Protein AF-A0AAD6S354-F1 (afdb_monomer_lite)

Sequence (167 aa):
MSRLRFLRQRFERYSSLNSAIPQHDPSRLRLVVQETLACLKLNGTSIWSHAECVAAATCQGTRGVVINSQCNNHNVAHIASIPNLSGAVYATIVGSAAAAANAPITQQNYIDFVFGQMSAASVTQWPTADYVVSNWWTPITTWAATGNSVPYSNFNDWLHYSETDTK

Organism: NCBI:txid1745969

Radius of gyration: 15.92 Å; chains: 1; bounding box: 34×30×50 Å

Foldseek 3Di:
DPDVVVVVVVVVVVVVVVPPDPDDDPLLVLLLVLLLVVLLVDEAAASLQDLSLLLNCLSFNLQVSQVSNCVSYVRHDQLQPHDFRDLVSVCQQLNPVCSVVQHFGALVSQLNSNVVVCVVSVPPRHDDSVCCCPQRVVLLCVQLVPPRTGGSVSSRCRSRPVRDGRD

pLDDT: mean 80.77, std 18.9, range [34.66, 98.0]

Structure (mmCIF, N/CA/C/O backbone):
data_AF-A0AAD6S354-F1
#
_entry.id   AF-A0AAD6S354-F1
#
loop_
_atom_site.group_PDB
_atom_site.id
_atom_site.type_symbol
_atom_site.label_atom_id
_atom_site.label_alt_id
_atom_site.label_comp_id
_atom_site.label_asym_id
_atom_site.label_entity_id
_atom_site.label_seq_id
_atom_site.pdbx_PDB_ins_code
_atom_site.Cartn_x
_atom_site.Cartn_y
_atom_site.Cartn_z
_atom_site.occupancy
_atom_site.B_iso_or_equiv
_atom_site.auth_seq_id
_atom_site.auth_comp_id
_atom_site.auth_asym_id
_atom_site.auth_atom_id
_atom_site.pdbx_PDB_model_num
ATOM 1 N N . MET A 1 1 ? 19.273 7.790 -31.850 1.00 49.00 1 MET A N 1
ATOM 2 C CA . MET A 1 1 ? 17.899 8.350 -31.902 1.00 49.00 1 MET A CA 1
ATOM 3 C C . MET A 1 1 ? 16.841 7.315 -31.447 1.00 49.00 1 MET A C 1
ATOM 5 O O . MET A 1 1 ? 15.814 7.180 -32.100 1.00 49.00 1 MET A O 1
ATOM 9 N N . SER A 1 2 ? 17.047 6.565 -30.342 1.00 50.53 2 SER A N 1
ATOM 10 C CA . SER A 1 2 ? 16.400 5.228 -30.251 1.00 50.53 2 SER A CA 1
ATOM 11 C C . SER A 1 2 ? 15.874 4.734 -28.890 1.00 50.53 2 SER A C 1
ATOM 13 O O . SER A 1 2 ? 15.477 3.582 -28.811 1.00 50.53 2 SER A O 1
ATOM 15 N N . ARG A 1 3 ? 15.777 5.553 -27.831 1.00 37.69 3 ARG A N 1
ATOM 16 C CA . ARG A 1 3 ? 15.082 5.139 -26.580 1.00 37.69 3 ARG A CA 1
ATOM 17 C C . ARG A 1 3 ? 13.701 5.779 -26.403 1.00 37.69 3 ARG A C 1
ATOM 19 O O . ARG A 1 3 ? 12.741 5.086 -26.087 1.00 37.69 3 ARG A O 1
ATOM 26 N N . LEU A 1 4 ? 13.566 7.067 -26.727 1.00 34.66 4 LEU A N 1
ATOM 27 C CA . LEU A 1 4 ? 12.295 7.800 -26.626 1.00 34.66 4 LEU A CA 1
ATOM 28 C C . LEU A 1 4 ? 11.217 7.292 -27.600 1.00 34.66 4 LEU A C 1
ATOM 30 O O . LEU A 1 4 ? 10.050 7.225 -27.232 1.00 34.66 4 LEU A O 1
ATOM 34 N N . ARG A 1 5 ? 11.595 6.862 -28.814 1.00 45.00 5 ARG A N 1
ATOM 35 C CA . ARG A 1 5 ? 10.638 6.267 -29.770 1.00 45.00 5 ARG A CA 1
ATOM 36 C C . ARG A 1 5 ? 10.129 4.903 -29.311 1.00 45.00 5 ARG A C 1
ATOM 38 O O . ARG A 1 5 ? 8.972 4.588 -29.548 1.00 45.00 5 ARG A O 1
ATOM 45 N N . PHE A 1 6 ? 10.967 4.122 -28.629 1.00 41.94 6 PHE A N 1
ATOM 46 C CA . PHE A 1 6 ? 10.595 2.790 -28.152 1.00 41.94 6 PHE A CA 1
ATOM 47 C C . PHE A 1 6 ? 9.641 2.869 -26.953 1.00 41.94 6 PHE A C 1
ATOM 49 O O . PHE A 1 6 ? 8.643 2.155 -26.910 1.00 41.94 6 PHE A O 1
ATOM 56 N N . LEU A 1 7 ? 9.888 3.804 -26.027 1.00 40.56 7 LEU A N 1
ATOM 57 C CA . LEU A 1 7 ? 8.977 4.095 -24.914 1.00 40.56 7 LEU A CA 1
ATOM 58 C C . LEU A 1 7 ? 7.643 4.674 -25.408 1.00 40.56 7 LEU A C 1
ATOM 60 O O . LEU A 1 7 ? 6.588 4.245 -24.949 1.00 40.56 7 LEU A O 1
ATOM 64 N N . ARG A 1 8 ? 7.677 5.563 -26.411 1.00 44.41 8 ARG A N 1
ATOM 65 C CA . ARG A 1 8 ? 6.471 6.102 -27.055 1.00 44.41 8 ARG A CA 1
ATOM 66 C C . ARG A 1 8 ? 5.655 5.020 -27.771 1.00 44.41 8 ARG A C 1
ATOM 68 O O . ARG A 1 8 ? 4.451 4.959 -27.579 1.00 44.41 8 ARG A O 1
ATOM 75 N N . GLN A 1 9 ? 6.297 4.109 -28.504 1.00 41.03 9 GLN A N 1
ATOM 76 C CA . GLN A 1 9 ? 5.604 2.993 -29.162 1.00 41.03 9 GLN A CA 1
ATOM 77 C C . GLN A 1 9 ? 5.042 1.951 -28.184 1.00 41.03 9 GLN A C 1
ATOM 79 O O . GLN A 1 9 ? 4.069 1.275 -28.515 1.00 41.03 9 GLN A O 1
ATOM 84 N N . ARG A 1 10 ? 5.640 1.789 -26.994 1.00 51.94 10 ARG A N 1
ATOM 85 C CA . ARG A 1 10 ? 5.069 0.957 -25.920 1.00 51.94 10 ARG A CA 1
ATOM 86 C C . ARG A 1 10 ? 3.846 1.626 -25.290 1.00 51.94 10 ARG A C 1
ATOM 88 O O . ARG A 1 10 ? 2.851 0.947 -25.073 1.00 51.94 10 ARG A O 1
ATOM 95 N N . PHE A 1 11 ? 3.895 2.942 -25.081 1.00 45.88 11 PHE A N 1
ATOM 96 C CA . PHE A 1 11 ? 2.761 3.727 -24.584 1.00 45.88 11 PHE A CA 1
ATOM 97 C C . PHE A 1 11 ? 1.592 3.756 -25.589 1.00 45.88 11 PHE A C 1
ATOM 99 O O . PHE A 1 11 ? 0.441 3.573 -25.207 1.00 45.88 11 PHE A O 1
ATOM 106 N N . GLU A 1 12 ? 1.881 3.893 -26.887 1.00 40.62 12 GLU A N 1
ATOM 107 C CA . GLU A 1 12 ? 0.868 3.878 -27.955 1.00 40.62 12 GLU A CA 1
ATOM 108 C C . GLU A 1 12 ? 0.233 2.486 -28.141 1.00 40.62 12 GLU A C 1
ATOM 110 O O . GLU A 1 12 ? -0.981 2.395 -28.308 1.00 40.62 12 GLU A O 1
ATOM 115 N N . ARG A 1 13 ? 1.005 1.393 -28.013 1.00 43.44 13 ARG A N 1
ATOM 116 C CA . ARG A 1 13 ? 0.450 0.022 -28.008 1.00 43.44 13 ARG A CA 1
ATOM 117 C C . ARG A 1 13 ? -0.388 -0.292 -26.768 1.00 43.44 13 ARG A C 1
ATOM 119 O O . ARG A 1 13 ? -1.360 -1.035 -26.866 1.00 43.44 13 ARG A O 1
ATOM 126 N N . TYR A 1 14 ? -0.042 0.285 -25.620 1.00 40.31 14 TYR A N 1
ATOM 127 C CA . TYR A 1 14 ? -0.853 0.187 -24.406 1.00 40.31 14 TYR A CA 1
ATOM 128 C C . TYR A 1 14 ? -2.179 0.956 -24.562 1.00 40.31 14 TYR A C 1
ATOM 130 O O . TYR A 1 14 ? -3.239 0.445 -24.219 1.00 40.31 14 TYR A O 1
ATOM 138 N N . SER A 1 15 ? -2.139 2.134 -25.197 1.00 44.03 15 SER A N 1
ATOM 139 C CA . SER A 1 15 ? -3.328 2.928 -25.539 1.00 44.03 15 SER A CA 1
ATOM 140 C C . SER A 1 15 ? -4.279 2.201 -26.504 1.00 44.03 15 SER A C 1
ATOM 142 O O . SER A 1 15 ? -5.494 2.248 -26.323 1.00 44.03 15 SER A O 1
ATOM 144 N N . SER A 1 16 ? -3.758 1.473 -27.501 1.00 40.19 16 SER A N 1
ATOM 145 C CA . SER A 1 16 ? -4.607 0.751 -28.463 1.00 40.19 16 SER A CA 1
ATOM 146 C C . SER A 1 16 ? -5.310 -0.473 -27.867 1.00 40.19 16 SER A C 1
ATOM 148 O O . SER A 1 16 ? -6.435 -0.772 -28.259 1.00 40.19 16 SER A O 1
ATOM 150 N N . LEU A 1 17 ? -4.689 -1.160 -26.901 1.00 41.84 17 LEU A N 1
ATOM 151 C CA . LEU A 1 17 ? -5.292 -2.314 -26.213 1.00 41.84 17 LEU A CA 1
ATOM 152 C C . LEU A 1 17 ? -6.451 -1.915 -25.278 1.00 41.84 17 LEU A C 1
ATOM 154 O O . LEU A 1 17 ? -7.316 -2.733 -24.984 1.00 41.84 17 LEU A O 1
ATOM 158 N N . ASN A 1 18 ? -6.518 -0.644 -24.880 1.00 44.50 18 ASN A N 1
ATOM 159 C CA . ASN A 1 18 ? -7.553 -0.091 -24.005 1.00 44.50 18 ASN A CA 1
ATOM 160 C C . ASN A 1 18 ? -8.918 0.140 -24.674 1.00 44.50 18 ASN A C 1
ATOM 162 O O . ASN A 1 18 ? -9.886 0.471 -23.998 1.00 44.50 18 ASN A O 1
ATOM 166 N N . SER A 1 19 ? -9.010 -0.004 -25.997 1.00 39.59 19 SER A N 1
ATOM 167 C CA . SER A 1 19 ? -10.243 0.263 -26.750 1.00 39.59 19 SER A CA 1
ATOM 168 C C . SER A 1 19 ? -11.271 -0.882 -26.707 1.00 39.59 19 SER A C 1
ATOM 170 O O . SER A 1 19 ? -12.365 -0.729 -27.244 1.00 39.59 19 SER A O 1
ATOM 172 N N . ALA A 1 20 ? -10.955 -2.003 -26.043 1.00 36.91 20 ALA A N 1
ATOM 173 C CA . ALA A 1 20 ? -11.795 -3.205 -26.005 1.00 36.91 20 ALA A CA 1
ATOM 174 C C . ALA A 1 20 ? -12.265 -3.635 -24.597 1.00 36.91 20 ALA A C 1
ATOM 176 O O . ALA A 1 20 ? -12.872 -4.697 -24.473 1.00 36.91 20 ALA A O 1
ATOM 177 N N . ILE A 1 21 ? -12.013 -2.848 -23.539 1.00 40.47 21 ILE A N 1
ATOM 178 C CA . ILE A 1 21 ? -12.397 -3.211 -22.160 1.00 40.47 21 ILE A CA 1
ATOM 179 C C . ILE A 1 21 ? -13.532 -2.293 -21.664 1.00 40.47 21 ILE A C 1
ATOM 181 O O . ILE A 1 21 ? -13.405 -1.070 -21.777 1.00 40.47 21 ILE A O 1
ATOM 185 N N . PRO A 1 22 ? -14.654 -2.828 -21.133 1.00 37.88 22 PRO A N 1
ATOM 186 C CA . PRO A 1 22 ? -15.801 -2.018 -20.730 1.00 37.88 22 PRO A CA 1
ATOM 187 C C . PRO A 1 22 ? -15.435 -1.076 -19.572 1.00 37.88 22 PRO A C 1
ATOM 189 O O . PRO A 1 22 ? -15.000 -1.534 -18.524 1.00 37.88 22 PRO A O 1
ATOM 192 N N . GLN A 1 23 ? -15.642 0.231 -19.772 1.00 39.44 23 GLN A N 1
ATOM 193 C CA . GLN A 1 23 ? -15.669 1.287 -18.742 1.00 39.44 23 GLN A CA 1
ATOM 194 C C . GLN A 1 23 ? -14.491 1.262 -17.737 1.00 39.44 23 GLN A C 1
ATOM 196 O O . GLN A 1 23 ? -14.692 1.182 -16.528 1.00 39.44 23 GLN A O 1
ATOM 201 N N . HIS A 1 24 ? -13.247 1.373 -18.215 1.00 46.09 24 HIS A N 1
ATOM 202 C CA . HIS A 1 24 ? -12.126 1.734 -17.338 1.00 46.09 24 HIS A CA 1
ATOM 203 C C . HIS A 1 24 ? -12.177 3.230 -17.008 1.00 46.09 24 HIS A C 1
ATOM 205 O O . HIS A 1 24 ? -12.063 4.064 -17.906 1.00 46.09 24 HIS A O 1
ATOM 211 N N . ASP A 1 25 ? -12.296 3.572 -15.725 1.00 50.97 25 ASP A N 1
ATOM 212 C CA . ASP A 1 25 ? -12.075 4.935 -15.239 1.00 50.97 25 ASP A CA 1
ATOM 213 C C . ASP A 1 25 ? -10.664 5.408 -15.673 1.00 50.97 25 ASP A C 1
ATOM 215 O O . ASP A 1 25 ? -9.671 4.756 -15.336 1.00 50.97 25 ASP A O 1
ATOM 219 N N . PRO A 1 26 ? -10.522 6.505 -16.441 1.00 51.69 26 PRO A N 1
ATOM 220 C CA . PRO A 1 26 ? -9.222 7.001 -16.897 1.00 51.69 26 PRO A CA 1
ATOM 221 C C . PRO A 1 26 ? -8.263 7.369 -15.749 1.00 51.69 26 PRO A C 1
ATOM 223 O O . PRO A 1 26 ? -7.044 7.353 -15.960 1.00 51.69 26 PRO A O 1
ATOM 226 N N . SER A 1 27 ? -8.775 7.620 -14.535 1.00 52.91 27 SER A N 1
ATOM 227 C CA . SER A 1 27 ? -7.960 7.813 -13.326 1.00 52.91 27 SER A CA 1
ATOM 228 C C . SER A 1 27 ? -7.180 6.543 -12.945 1.00 52.91 27 SER A C 1
ATOM 230 O O . SER A 1 27 ? -6.003 6.623 -12.574 1.00 52.91 27 SER A O 1
ATOM 232 N N . ARG A 1 28 ? -7.773 5.356 -13.166 1.00 56.91 28 ARG A N 1
ATOM 233 C CA . ARG A 1 28 ? -7.155 4.039 -12.935 1.00 56.91 28 ARG A CA 1
ATOM 234 C C . ARG A 1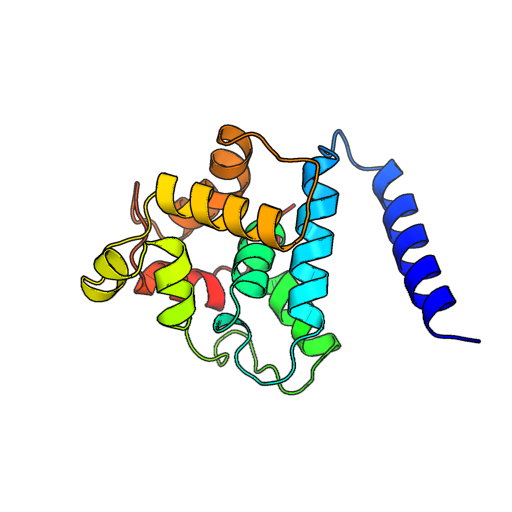 28 ? -5.878 3.889 -13.749 1.00 56.91 28 ARG A C 1
ATOM 236 O O . ARG A 1 28 ? -4.855 3.469 -13.219 1.00 56.91 28 ARG A O 1
ATOM 243 N N . LEU A 1 29 ? -5.925 4.234 -15.036 1.00 56.94 29 LEU A N 1
ATOM 244 C CA . LEU A 1 29 ? -4.824 3.954 -15.955 1.00 56.94 29 LEU A CA 1
ATOM 245 C C . LEU A 1 29 ? -3.575 4.787 -15.650 1.00 56.94 29 LEU A C 1
ATOM 247 O O . LEU A 1 29 ? -2.458 4.321 -15.853 1.00 56.94 29 LEU A O 1
ATOM 251 N N . ARG A 1 30 ? -3.747 6.022 -15.169 1.00 62.19 30 ARG A N 1
ATOM 252 C CA . ARG A 1 30 ? -2.620 6.930 -14.917 1.00 62.19 30 ARG A CA 1
ATOM 253 C C . ARG A 1 30 ? -1.888 6.603 -13.625 1.00 62.19 30 ARG A C 1
ATOM 255 O O . ARG A 1 30 ? -0.662 6.553 -13.664 1.00 62.19 30 ARG A O 1
ATOM 262 N N . LEU A 1 31 ? -2.605 6.297 -12.541 1.00 60.91 31 LEU A N 1
ATOM 263 C CA . LEU A 1 31 ? -1.973 5.874 -11.289 1.00 60.91 31 LEU A CA 1
ATOM 264 C C . LEU A 1 31 ? -1.203 4.564 -11.473 1.00 60.91 31 LEU A C 1
ATOM 266 O O . LEU A 1 31 ? -0.005 4.489 -11.204 1.00 60.91 31 LEU A O 1
ATOM 270 N N . VAL A 1 32 ? -1.893 3.564 -12.030 1.00 66.75 32 VAL A N 1
ATOM 271 C CA . VAL A 1 32 ? -1.347 2.242 -12.348 1.00 66.75 32 VAL A CA 1
ATOM 272 C C . VAL A 1 32 ? -0.069 2.357 -13.174 1.00 66.75 32 VAL A C 1
ATOM 274 O O . VAL A 1 32 ? 0.888 1.630 -12.924 1.00 66.75 32 VAL A O 1
ATOM 277 N N . VAL A 1 33 ? -0.026 3.260 -14.155 1.00 69.56 33 VAL A N 1
ATOM 278 C CA . VAL A 1 33 ? 1.146 3.430 -15.018 1.00 69.56 33 VAL A CA 1
ATOM 279 C C . VAL A 1 33 ? 2.252 4.237 -14.333 1.00 69.56 33 VAL A C 1
ATOM 281 O O . VAL A 1 33 ? 3.413 3.860 -14.464 1.00 69.56 33 VAL A O 1
ATOM 284 N N . GLN A 1 34 ? 1.949 5.319 -13.610 1.00 75.00 34 GLN A N 1
ATOM 285 C CA . GLN A 1 34 ? 2.985 6.184 -13.031 1.00 75.00 34 GLN A CA 1
ATOM 286 C C . GLN A 1 34 ? 3.717 5.533 -11.854 1.00 75.00 34 GLN A C 1
ATOM 288 O O . GLN A 1 34 ? 4.948 5.514 -11.880 1.00 75.00 34 GLN A O 1
ATOM 293 N N . GLU A 1 35 ? 2.997 4.945 -10.894 1.00 73.31 35 GLU A N 1
ATOM 294 C CA . GLU A 1 35 ? 3.616 4.277 -9.734 1.00 73.31 35 GLU A CA 1
ATOM 295 C C . GLU A 1 35 ? 4.435 3.069 -10.167 1.00 73.31 35 GLU A C 1
ATOM 297 O O . GLU A 1 35 ? 5.579 2.882 -9.760 1.00 73.31 35 GLU A O 1
ATOM 302 N N . THR A 1 36 ? 3.900 2.292 -11.106 1.00 75.50 36 THR A N 1
ATOM 303 C CA . THR A 1 36 ? 4.628 1.148 -11.651 1.00 75.50 36 THR A CA 1
ATOM 304 C C . THR A 1 36 ? 5.870 1.611 -12.388 1.00 75.50 36 THR A C 1
ATOM 306 O O . THR A 1 36 ? 6.950 1.099 -12.137 1.00 75.50 36 THR A O 1
ATOM 309 N N . LEU A 1 37 ? 5.786 2.628 -13.249 1.00 80.19 37 LEU A N 1
ATOM 310 C CA . LEU A 1 37 ? 6.979 3.161 -13.909 1.00 80.19 37 LEU A CA 1
ATOM 311 C C . LEU A 1 37 ? 8.002 3.738 -12.923 1.00 80.19 37 LEU A C 1
ATOM 313 O O . LEU A 1 37 ? 9.192 3.710 -13.239 1.00 80.19 37 LEU A O 1
ATOM 317 N N . ALA A 1 38 ? 7.575 4.284 -11.783 1.00 83.62 38 ALA A N 1
ATOM 318 C CA . ALA A 1 38 ? 8.477 4.722 -10.722 1.00 83.62 38 ALA A CA 1
ATOM 319 C C . ALA A 1 38 ? 9.163 3.515 -10.068 1.00 83.62 38 ALA A C 1
ATOM 321 O O . ALA A 1 38 ? 10.392 3.454 -10.068 1.00 83.62 38 ALA A O 1
ATOM 322 N N . CYS A 1 39 ? 8.389 2.507 -9.660 1.00 85.44 39 CYS A N 1
ATOM 323 C CA . CYS A 1 39 ? 8.895 1.264 -9.087 1.00 85.44 39 CYS A CA 1
ATOM 324 C C . CYS A 1 39 ? 9.906 0.557 -10.010 1.00 85.44 39 CYS A C 1
ATOM 326 O O . CYS A 1 39 ? 10.988 0.158 -9.589 1.00 85.44 39 CYS A O 1
ATOM 328 N N . LEU A 1 40 ? 9.616 0.482 -11.312 1.00 84.94 40 LEU A N 1
ATOM 329 C CA . LEU A 1 40 ? 10.478 -0.183 -12.298 1.00 84.94 40 LEU A CA 1
ATOM 330 C C . LEU A 1 40 ? 11.816 0.519 -12.555 1.00 84.94 40 LEU A C 1
ATOM 332 O O . LEU A 1 40 ? 12.708 -0.081 -13.155 1.00 84.94 40 LEU A O 1
ATOM 336 N N . LYS A 1 41 ? 11.967 1.784 -12.151 1.00 83.44 41 LYS A N 1
ATOM 337 C CA . LYS A 1 41 ? 13.243 2.511 -12.258 1.00 83.44 41 LYS A CA 1
ATOM 338 C C . LYS A 1 41 ? 14.186 2.210 -11.099 1.00 83.44 41 LYS A C 1
ATOM 340 O O . LYS A 1 41 ? 15.347 2.616 -11.159 1.00 83.44 41 LYS A O 1
ATOM 345 N N . LEU A 1 42 ? 13.698 1.552 -10.052 1.00 82.62 42 LEU A N 1
ATOM 346 C CA . LEU A 1 42 ? 14.484 1.266 -8.867 1.00 82.62 42 LEU A CA 1
ATOM 347 C C . LEU A 1 42 ? 15.515 0.176 -9.140 1.00 82.62 42 LEU A C 1
ATOM 349 O O . LEU A 1 42 ? 15.284 -0.786 -9.875 1.00 82.62 42 LEU A O 1
ATOM 353 N N . ASN A 1 43 ? 16.670 0.341 -8.509 1.00 74.44 43 ASN A N 1
ATOM 354 C CA . ASN A 1 43 ? 17.757 -0.620 -8.545 1.00 74.44 43 ASN A CA 1
ATOM 355 C C . ASN A 1 43 ? 17.941 -1.223 -7.147 1.00 74.44 43 ASN A C 1
ATOM 357 O O . ASN A 1 43 ? 17.716 -0.546 -6.147 1.00 74.44 43 ASN A O 1
ATOM 361 N N . GLY A 1 44 ? 18.359 -2.484 -7.075 1.00 80.69 44 GLY A N 1
ATOM 362 C CA . GLY A 1 44 ? 18.492 -3.233 -5.823 1.00 80.69 44 GLY A CA 1
ATOM 363 C C . GLY A 1 44 ? 17.473 -4.362 -5.669 1.00 80.69 44 GLY A C 1
ATOM 364 O O . GLY A 1 44 ? 16.760 -4.711 -6.607 1.00 80.69 44 GLY A O 1
ATOM 365 N N . THR A 1 45 ? 17.458 -4.978 -4.490 1.00 83.25 45 THR A N 1
ATOM 366 C CA . THR A 1 45 ? 16.737 -6.237 -4.233 1.00 83.25 45 THR A CA 1
ATOM 367 C C . THR A 1 45 ? 15.418 -6.047 -3.475 1.00 83.25 45 THR A C 1
ATOM 369 O O . THR A 1 45 ? 14.587 -6.951 -3.456 1.00 83.25 45 THR A O 1
ATOM 372 N N . SER A 1 46 ? 15.219 -4.880 -2.853 1.00 89.19 46 SER A N 1
ATOM 373 C CA . SER A 1 46 ? 14.183 -4.624 -1.847 1.00 89.19 46 SER A CA 1
ATOM 374 C C . SER A 1 46 ? 13.092 -3.694 -2.372 1.00 89.19 46 SER A C 1
ATOM 376 O O . SER A 1 46 ? 12.972 -2.555 -1.941 1.00 89.19 46 SER A O 1
ATOM 378 N N . ILE A 1 47 ? 12.263 -4.146 -3.310 1.00 93.44 47 ILE A N 1
ATOM 379 C CA . ILE A 1 47 ? 11.198 -3.279 -3.851 1.00 93.44 47 ILE A CA 1
ATOM 380 C C . ILE A 1 47 ? 10.182 -2.839 -2.778 1.00 93.44 47 ILE A C 1
ATOM 382 O O . ILE A 1 47 ? 9.640 -1.743 -2.862 1.00 93.44 47 ILE A O 1
ATOM 386 N N . TRP A 1 48 ? 10.004 -3.608 -1.699 1.00 95.25 48 TRP A N 1
ATOM 387 C CA . TRP A 1 48 ? 9.146 -3.232 -0.565 1.00 95.25 48 TRP A CA 1
ATOM 388 C C . TRP A 1 48 ? 9.766 -2.196 0.383 1.00 95.25 48 TRP A C 1
ATOM 390 O O . TRP A 1 48 ? 9.134 -1.801 1.360 1.00 95.25 48 TRP A O 1
ATOM 400 N N . SER A 1 49 ? 10.975 -1.697 0.104 1.00 95.38 49 SER A N 1
ATOM 401 C CA . SER A 1 49 ? 11.500 -0.501 0.777 1.00 95.38 49 SER A CA 1
ATOM 402 C C . SER A 1 49 ? 11.122 0.808 0.086 1.00 95.38 49 SER A C 1
ATOM 404 O O . SER A 1 49 ? 11.586 1.861 0.518 1.00 95.38 49 SER A O 1
ATOM 406 N N . HIS A 1 50 ? 10.274 0.750 -0.942 1.00 93.75 50 HIS A N 1
ATOM 407 C CA . HIS A 1 50 ? 9.862 1.893 -1.748 1.00 93.75 50 HIS A CA 1
ATOM 408 C C . HIS A 1 50 ? 8.339 2.034 -1.760 1.00 93.75 50 HIS A C 1
ATOM 410 O O . HIS A 1 50 ? 7.617 1.087 -2.078 1.00 93.75 50 HIS A O 1
ATOM 416 N N . ALA A 1 51 ? 7.848 3.218 -1.393 1.00 93.69 51 ALA A N 1
ATOM 417 C CA . ALA A 1 51 ? 6.419 3.483 -1.251 1.00 93.69 51 ALA A CA 1
ATOM 418 C C . ALA A 1 51 ? 5.688 3.376 -2.597 1.00 93.69 51 ALA A C 1
ATOM 420 O O . ALA A 1 51 ? 4.599 2.807 -2.661 1.00 93.69 51 ALA A O 1
ATOM 421 N N . GLU A 1 52 ? 6.341 3.807 -3.674 1.00 90.50 52 GLU A N 1
ATOM 422 C CA . GLU A 1 52 ? 5.853 3.719 -5.047 1.00 90.50 52 GLU A CA 1
ATOM 423 C C . GLU A 1 52 ? 5.625 2.266 -5.495 1.00 90.50 52 GLU A C 1
ATOM 425 O O . GLU A 1 52 ? 4.644 1.959 -6.166 1.00 90.50 52 GLU A O 1
ATOM 430 N N . CYS A 1 53 ? 6.474 1.321 -5.072 1.00 92.88 53 CYS A N 1
ATOM 431 C CA . CYS A 1 53 ? 6.279 -0.099 -5.373 1.00 92.88 53 CYS A CA 1
ATOM 432 C C . CYS A 1 53 ? 5.128 -0.709 -4.582 1.00 92.88 53 CYS A C 1
ATOM 434 O O . CYS A 1 53 ? 4.396 -1.545 -5.111 1.00 92.88 53 CYS A O 1
ATOM 436 N N . VAL A 1 54 ? 4.957 -0.297 -3.324 1.00 94.88 54 VAL A N 1
ATOM 437 C CA . VAL A 1 54 ? 3.840 -0.755 -2.493 1.00 94.88 54 VAL A CA 1
ATOM 438 C C . VAL A 1 54 ? 2.519 -0.220 -3.049 1.00 94.88 54 VAL A C 1
ATOM 440 O O . VAL A 1 54 ? 1.584 -0.995 -3.217 1.00 94.88 54 VAL A O 1
ATOM 443 N N . ALA A 1 55 ? 2.446 1.057 -3.435 1.00 91.88 55 ALA A N 1
ATOM 444 C CA . ALA A 1 55 ? 1.262 1.616 -4.091 1.00 91.88 55 ALA A CA 1
ATOM 445 C C . ALA A 1 55 ? 1.012 1.021 -5.485 1.00 91.88 55 ALA A C 1
ATOM 447 O O . ALA A 1 55 ? -0.135 0.765 -5.854 1.00 91.88 55 ALA A O 1
ATOM 448 N N . ALA A 1 56 ? 2.061 0.725 -6.256 1.00 89.31 56 ALA A N 1
ATOM 449 C CA . ALA A 1 56 ? 1.905 -0.014 -7.504 1.00 89.31 56 ALA A CA 1
ATOM 450 C C . ALA A 1 56 ? 1.289 -1.399 -7.252 1.00 89.31 56 ALA A C 1
ATOM 452 O O . ALA A 1 56 ? 0.374 -1.796 -7.973 1.00 89.31 56 ALA A O 1
ATOM 453 N N . ALA A 1 57 ? 1.744 -2.117 -6.217 1.00 91.69 57 ALA A N 1
ATOM 454 C CA . ALA A 1 57 ? 1.265 -3.460 -5.896 1.00 91.69 57 ALA A CA 1
ATOM 455 C C . ALA A 1 57 ? -0.210 -3.464 -5.483 1.00 91.69 57 ALA A C 1
ATOM 457 O O . ALA A 1 57 ? -0.942 -4.383 -5.841 1.00 91.69 57 ALA A O 1
ATOM 458 N N . THR A 1 58 ? -0.681 -2.423 -4.795 1.00 88.12 58 THR A N 1
ATOM 459 C CA . THR A 1 58 ? -2.101 -2.307 -4.438 1.00 88.12 58 THR A CA 1
ATOM 460 C C . THR A 1 58 ? -2.998 -2.057 -5.648 1.00 88.12 58 THR A C 1
ATOM 462 O O . THR A 1 58 ? -4.141 -2.512 -5.677 1.00 88.12 58 THR A O 1
ATOM 465 N N . CYS A 1 59 ? -2.474 -1.382 -6.674 1.00 82.44 59 CYS A N 1
ATOM 466 C CA . CYS A 1 59 ? -3.234 -1.027 -7.868 1.00 82.44 59 CYS A CA 1
ATOM 467 C C . CYS A 1 59 ? -3.167 -2.092 -8.974 1.00 82.44 59 CYS A C 1
ATOM 469 O O . CYS A 1 59 ? -4.169 -2.316 -9.654 1.00 82.44 59 CYS A O 1
ATOM 471 N N . GLN A 1 60 ? -2.002 -2.717 -9.185 1.00 81.25 60 GLN A N 1
ATOM 472 C CA . GLN A 1 60 ? -1.733 -3.717 -10.236 1.00 81.25 60 GLN A CA 1
ATOM 473 C C . GLN A 1 60 ? -1.789 -5.168 -9.755 1.00 81.25 60 GLN A C 1
ATOM 475 O O . GLN A 1 60 ? -1.850 -6.086 -10.573 1.00 81.25 60 GLN A O 1
ATOM 480 N N . GLY A 1 61 ? -1.746 -5.372 -8.443 1.00 87.12 61 GLY A N 1
ATOM 481 C CA . GLY A 1 61 ? -1.495 -6.677 -7.864 1.00 87.12 61 GLY A CA 1
ATOM 482 C C . GLY A 1 61 ? -0.005 -6.922 -7.612 1.00 87.12 61 GLY A C 1
ATOM 483 O O . GLY A 1 61 ? 0.886 -6.393 -8.290 1.00 87.12 61 GLY A O 1
ATOM 484 N N . THR A 1 62 ? 0.271 -7.724 -6.589 1.00 91.19 62 THR A N 1
ATOM 485 C CA . THR A 1 62 ? 1.624 -7.973 -6.068 1.00 91.19 62 THR A CA 1
ATOM 486 C C . THR A 1 62 ? 2.488 -8.726 -7.071 1.00 91.19 62 THR A C 1
ATOM 488 O O . THR A 1 62 ? 3.641 -8.360 -7.312 1.00 91.19 62 THR A O 1
ATOM 491 N N . ARG A 1 63 ? 1.910 -9.734 -7.729 1.00 88.94 63 ARG A N 1
ATOM 492 C CA . ARG A 1 63 ? 2.604 -10.568 -8.712 1.00 88.94 63 ARG A CA 1
ATOM 493 C C . ARG A 1 63 ? 3.032 -9.762 -9.934 1.00 88.94 63 ARG A C 1
ATOM 495 O O . ARG A 1 63 ? 4.192 -9.849 -10.341 1.00 88.94 63 ARG A O 1
ATOM 502 N N . GLY A 1 64 ? 2.126 -8.955 -10.486 1.00 86.44 64 GLY A N 1
ATOM 503 C CA . GLY A 1 64 ? 2.405 -8.105 -11.643 1.00 86.44 64 GLY A CA 1
ATOM 504 C C . GLY A 1 64 ? 3.583 -7.159 -11.401 1.00 86.44 64 GLY A C 1
ATOM 505 O O . GLY A 1 64 ? 4.509 -7.100 -12.214 1.00 86.44 64 GLY A O 1
ATOM 506 N N . VAL A 1 65 ? 3.606 -6.471 -10.256 1.00 89.12 65 VAL A N 1
ATOM 507 C CA . VAL A 1 65 ? 4.700 -5.550 -9.902 1.00 89.12 65 VAL A CA 1
ATOM 508 C C . VAL A 1 65 ? 6.026 -6.276 -9.720 1.00 89.12 65 VAL A C 1
ATOM 510 O O . VAL A 1 65 ? 7.049 -5.801 -10.219 1.00 89.12 65 VAL A O 1
ATOM 513 N N . VAL A 1 66 ? 6.027 -7.436 -9.062 1.00 90.25 66 VAL A N 1
ATOM 514 C CA . VAL A 1 66 ? 7.252 -8.217 -8.844 1.00 90.25 66 VAL A CA 1
ATOM 515 C C . VAL A 1 66 ? 7.827 -8.708 -10.168 1.00 90.25 66 VAL A C 1
ATOM 517 O O . VAL A 1 66 ? 9.005 -8.472 -10.435 1.00 90.25 66 VAL A O 1
ATOM 520 N N . ILE A 1 67 ? 7.004 -9.320 -11.027 1.00 87.88 67 ILE A N 1
ATOM 521 C CA . ILE A 1 67 ? 7.444 -9.819 -12.339 1.00 87.88 67 ILE A CA 1
ATOM 522 C C . ILE A 1 67 ? 7.974 -8.664 -13.189 1.00 87.88 67 ILE A C 1
ATOM 524 O O . ILE A 1 67 ? 9.071 -8.751 -13.742 1.00 87.88 67 ILE A O 1
ATOM 528 N N . ASN A 1 68 ? 7.238 -7.551 -13.259 1.00 87.44 68 ASN A N 1
ATOM 529 C CA . ASN A 1 68 ? 7.686 -6.390 -14.020 1.00 87.44 68 ASN A CA 1
ATOM 530 C C . ASN A 1 68 ? 9.016 -5.847 -13.470 1.00 87.44 68 ASN A C 1
ATOM 532 O O . ASN A 1 68 ? 9.902 -5.506 -14.259 1.00 87.44 68 ASN A O 1
ATOM 536 N N . SER A 1 69 ? 9.192 -5.803 -12.147 1.00 89.38 69 SER A N 1
ATOM 537 C CA . SER A 1 69 ? 10.439 -5.353 -11.515 1.00 89.38 69 SER A CA 1
ATOM 538 C C . SER A 1 69 ? 11.603 -6.284 -11.845 1.00 89.38 69 SER A C 1
ATOM 540 O O . SER A 1 69 ? 12.649 -5.806 -12.274 1.00 89.38 69 SER A O 1
ATOM 542 N N . GLN A 1 70 ? 11.406 -7.601 -11.769 1.00 89.44 70 GLN A N 1
ATOM 543 C CA . GLN A 1 70 ? 12.410 -8.603 -12.147 1.00 89.44 70 GLN A CA 1
ATOM 544 C C . GLN A 1 70 ? 12.811 -8.504 -13.626 1.00 89.44 70 GLN A C 1
ATOM 546 O O . GLN A 1 70 ? 13.983 -8.668 -13.964 1.00 89.44 70 GLN A O 1
ATOM 551 N N . CYS A 1 71 ? 11.866 -8.187 -14.520 1.00 88.31 71 CYS A N 1
ATOM 552 C CA . CYS A 1 71 ? 12.158 -7.970 -15.940 1.00 88.31 71 CYS A CA 1
ATOM 553 C C . CYS A 1 71 ? 13.026 -6.729 -16.207 1.00 88.31 71 CYS A C 1
ATOM 555 O O . CYS A 1 71 ? 13.693 -6.673 -17.239 1.00 88.31 71 CYS A O 1
ATOM 557 N N . ASN A 1 72 ? 12.993 -5.724 -15.328 1.00 87.50 72 ASN A N 1
ATOM 558 C CA . ASN A 1 72 ? 13.779 -4.493 -15.477 1.00 87.50 72 ASN A CA 1
ATOM 559 C C . ASN A 1 72 ? 15.054 -4.499 -14.619 1.00 87.50 72 ASN A C 1
ATOM 561 O O . ASN A 1 72 ? 16.014 -3.801 -14.943 1.00 87.50 72 ASN A O 1
ATOM 565 N N . ASN A 1 73 ? 15.080 -5.302 -13.557 1.00 86.44 73 ASN A N 1
ATOM 566 C CA . ASN A 1 73 ? 16.174 -5.416 -12.609 1.00 86.44 73 ASN A CA 1
ATOM 567 C C . ASN A 1 73 ? 16.291 -6.868 -12.113 1.00 86.44 73 ASN A C 1
ATOM 569 O O . ASN A 1 73 ? 15.563 -7.307 -11.223 1.00 86.44 73 ASN A O 1
ATOM 573 N N . HIS A 1 74 ? 17.270 -7.594 -12.654 1.00 85.81 74 HIS A N 1
ATOM 574 C CA . HIS A 1 74 ? 17.528 -9.001 -12.328 1.00 85.81 74 HIS A CA 1
ATOM 575 C C . HIS A 1 74 ? 17.993 -9.250 -10.883 1.00 85.81 74 HIS A C 1
ATOM 577 O O . HIS A 1 74 ? 18.101 -10.404 -10.480 1.00 85.81 74 HIS A O 1
ATOM 583 N N . ASN A 1 75 ? 18.275 -8.200 -10.103 1.00 88.62 75 ASN A N 1
ATOM 584 C CA . ASN A 1 75 ? 18.639 -8.339 -8.693 1.00 88.62 75 ASN A CA 1
ATOM 585 C C . ASN A 1 75 ? 17.410 -8.494 -7.784 1.00 88.62 75 ASN A C 1
ATOM 587 O O . ASN A 1 75 ? 17.557 -8.872 -6.623 1.00 88.62 75 ASN A O 1
ATOM 591 N N . VAL A 1 76 ? 16.202 -8.196 -8.273 1.00 89.88 76 VAL A N 1
ATOM 592 C CA . VAL A 1 76 ? 14.976 -8.425 -7.502 1.00 89.88 76 VAL A CA 1
ATOM 593 C C . VAL A 1 76 ? 14.802 -9.930 -7.311 1.00 89.88 76 VAL A C 1
ATOM 595 O O . VAL A 1 76 ? 14.712 -10.686 -8.277 1.00 89.88 76 VAL A O 1
ATOM 598 N N . ALA A 1 77 ? 14.779 -10.365 -6.052 1.00 89.31 77 ALA A N 1
ATOM 599 C CA . ALA A 1 77 ? 14.647 -11.773 -5.706 1.00 89.31 77 ALA A CA 1
ATOM 600 C C . ALA A 1 77 ? 13.271 -12.332 -6.110 1.00 89.31 77 ALA A C 1
ATOM 602 O O . ALA A 1 77 ? 12.347 -11.595 -6.462 1.00 89.31 77 ALA A O 1
ATOM 603 N N . HIS A 1 78 ? 13.120 -13.656 -6.033 1.00 88.19 78 HIS A N 1
ATOM 604 C CA . HIS A 1 78 ? 11.805 -14.296 -6.100 1.00 88.19 78 HIS A CA 1
ATOM 605 C C . HIS A 1 78 ? 10.865 -13.706 -5.033 1.00 88.19 78 HIS A C 1
ATOM 607 O O . HIS A 1 78 ? 11.338 -13.353 -3.958 1.00 88.19 78 HIS A O 1
ATOM 613 N N . ILE A 1 79 ? 9.553 -13.624 -5.300 1.00 88.38 79 ILE A N 1
ATOM 614 C CA . ILE A 1 79 ? 8.586 -12.873 -4.475 1.00 88.38 79 ILE A CA 1
ATOM 615 C C . ILE A 1 79 ? 8.667 -13.195 -2.973 1.00 88.38 79 ILE A C 1
ATOM 617 O O . ILE A 1 79 ? 8.736 -12.282 -2.155 1.00 88.38 79 ILE A O 1
ATOM 621 N N . ALA A 1 80 ? 8.773 -14.477 -2.617 1.00 87.50 80 ALA A N 1
ATOM 622 C CA . ALA A 1 80 ? 8.885 -14.951 -1.233 1.00 87.50 80 ALA A CA 1
ATOM 623 C C . ALA A 1 80 ? 10.248 -14.662 -0.562 1.00 87.50 80 ALA A C 1
ATOM 625 O O . ALA A 1 80 ? 10.428 -14.916 0.623 1.00 87.50 80 ALA A O 1
ATOM 626 N N . SER A 1 81 ? 11.232 -14.183 -1.323 1.00 91.94 81 SER A N 1
ATOM 627 C CA . SER A 1 81 ? 12.598 -13.881 -0.874 1.00 91.94 81 SER A CA 1
ATOM 628 C C . SER A 1 81 ? 12.954 -12.399 -1.005 1.00 91.94 81 SER A C 1
ATOM 630 O O . SER A 1 81 ? 14.084 -12.014 -0.704 1.00 91.94 81 SER A O 1
ATOM 632 N N . ILE A 1 82 ? 12.022 -11.562 -1.472 1.00 93.62 82 ILE A N 1
ATOM 633 C CA . ILE A 1 82 ? 12.178 -10.108 -1.413 1.00 93.62 82 ILE A CA 1
ATOM 634 C C . ILE A 1 82 ? 12.222 -9.718 0.074 1.00 93.62 82 ILE A C 1
ATOM 636 O O . ILE A 1 82 ? 11.451 -10.267 0.858 1.00 93.62 82 ILE A O 1
ATOM 640 N N . PRO A 1 83 ? 13.115 -8.811 0.499 1.00 95.62 83 PRO A N 1
ATOM 641 C CA . PRO A 1 83 ? 13.101 -8.301 1.865 1.00 95.62 83 PRO A CA 1
ATOM 642 C C . PRO A 1 83 ? 11.731 -7.742 2.265 1.00 95.62 83 PRO A C 1
ATOM 644 O O . PRO A 1 83 ? 11.042 -7.137 1.444 1.00 95.62 83 PRO A O 1
ATOM 647 N N . ASN A 1 84 ? 11.371 -7.931 3.536 1.00 96.56 84 ASN A N 1
ATOM 648 C CA . ASN A 1 84 ? 10.109 -7.453 4.098 1.00 96.56 84 ASN A CA 1
ATOM 649 C C . ASN A 1 84 ? 9.908 -5.945 3.881 1.00 96.56 84 ASN A C 1
ATOM 651 O O . ASN A 1 84 ? 10.868 -5.173 3.773 1.00 96.56 84 ASN A O 1
ATOM 655 N N . LEU A 1 85 ? 8.642 -5.529 3.912 1.00 96.88 85 LEU A N 1
ATOM 656 C CA . LEU A 1 85 ? 8.215 -4.135 3.919 1.00 96.88 85 LEU A CA 1
ATOM 657 C C . LEU A 1 85 ? 9.036 -3.317 4.916 1.00 96.88 85 LEU A C 1
ATOM 659 O O . LEU A 1 85 ? 9.059 -3.615 6.113 1.00 96.88 85 LEU A O 1
ATOM 663 N N . SER A 1 86 ? 9.698 -2.264 4.439 1.00 96.25 86 SER A N 1
ATOM 664 C CA . SER A 1 86 ? 10.532 -1.461 5.329 1.00 96.25 86 SER A CA 1
ATOM 665 C C . SER A 1 86 ? 9.671 -0.718 6.354 1.00 96.25 86 SER A C 1
ATOM 667 O O . SER A 1 86 ? 8.596 -0.207 6.038 1.00 96.25 86 SER A O 1
ATOM 669 N N . GLY A 1 87 ? 10.168 -0.594 7.588 1.00 94.69 87 GLY A N 1
ATOM 670 C CA . GLY A 1 87 ? 9.491 0.196 8.622 1.00 94.69 87 GLY A CA 1
ATOM 671 C C . GLY A 1 87 ? 9.318 1.669 8.229 1.00 94.69 87 GLY A C 1
ATOM 672 O O . GLY A 1 87 ? 8.355 2.305 8.645 1.00 94.69 87 GLY A O 1
ATOM 673 N N . ALA A 1 88 ? 10.203 2.195 7.375 1.00 95.06 88 ALA A N 1
ATOM 674 C CA . ALA A 1 88 ? 10.089 3.543 6.828 1.00 95.06 88 ALA A CA 1
ATOM 675 C C . ALA A 1 88 ? 8.876 3.683 5.897 1.00 95.06 88 ALA A C 1
ATOM 677 O O . ALA A 1 88 ? 8.126 4.642 6.042 1.00 95.06 88 ALA A O 1
ATOM 678 N N . VAL A 1 89 ? 8.644 2.721 4.994 1.00 96.19 89 VAL A N 1
ATOM 679 C CA . VAL A 1 89 ? 7.439 2.713 4.148 1.00 96.19 89 VAL A CA 1
ATOM 680 C C . VAL A 1 89 ? 6.200 2.428 4.986 1.00 96.19 89 VAL A C 1
ATOM 682 O O . VAL A 1 89 ? 5.187 3.091 4.820 1.00 96.19 89 VAL A O 1
ATOM 685 N N . TYR A 1 90 ? 6.268 1.519 5.957 1.00 96.75 90 TYR A N 1
ATOM 686 C CA . TYR A 1 90 ? 5.133 1.304 6.854 1.00 96.75 90 TYR A CA 1
ATOM 687 C C . TYR A 1 90 ? 4.735 2.588 7.601 1.00 96.75 90 TYR A C 1
ATOM 689 O O . TYR A 1 90 ? 3.554 2.918 7.702 1.00 96.75 90 TYR A O 1
ATOM 697 N N . ALA A 1 91 ? 5.720 3.373 8.044 1.00 95.75 91 ALA A N 1
ATOM 698 C CA . ALA A 1 91 ? 5.496 4.675 8.661 1.00 95.75 91 ALA A CA 1
ATOM 699 C C . ALA A 1 91 ? 4.889 5.721 7.713 1.00 95.75 91 ALA A C 1
ATOM 701 O O . ALA A 1 91 ? 4.222 6.629 8.207 1.00 95.75 91 ALA A O 1
ATOM 702 N N . THR A 1 92 ? 5.057 5.607 6.389 1.00 95.56 92 THR A N 1
ATOM 703 C CA . THR A 1 92 ? 4.330 6.477 5.444 1.00 95.56 92 THR A CA 1
ATOM 704 C C . THR A 1 92 ? 2.860 6.091 5.304 1.00 95.56 92 THR A C 1
ATOM 706 O O . THR A 1 92 ? 2.065 6.931 4.892 1.00 95.56 92 THR A O 1
ATOM 709 N N . ILE A 1 93 ? 2.487 4.860 5.675 1.00 96.12 93 ILE A N 1
ATOM 710 C CA . ILE A 1 93 ? 1.099 4.388 5.650 1.00 96.12 93 ILE A CA 1
ATOM 711 C C . ILE A 1 93 ? 0.374 4.799 6.933 1.00 96.12 93 ILE A C 1
ATOM 713 O O . ILE A 1 93 ? -0.638 5.490 6.888 1.00 96.12 93 ILE A O 1
ATOM 717 N N . VAL A 1 94 ? 0.883 4.378 8.093 1.00 95.50 94 VAL A N 1
ATOM 718 C CA . VAL A 1 94 ? 0.176 4.567 9.376 1.00 95.50 94 VAL A CA 1
ATOM 719 C C . VAL A 1 94 ? 0.566 5.854 10.112 1.00 95.50 94 VAL A C 1
ATOM 721 O O . VAL A 1 94 ? -0.107 6.251 11.060 1.00 95.50 94 VAL A O 1
ATOM 724 N N . GLY A 1 95 ? 1.637 6.524 9.681 1.00 92.12 95 GLY A N 1
ATOM 725 C CA . GLY A 1 95 ? 2.279 7.621 10.407 1.00 92.12 95 GLY A CA 1
ATOM 726 C C . GLY A 1 95 ? 3.353 7.121 11.380 1.00 92.12 95 GLY A C 1
ATOM 727 O O . GLY A 1 95 ? 3.261 6.030 11.939 1.00 92.12 95 GLY A O 1
ATOM 728 N N . SER A 1 96 ? 4.393 7.925 11.619 1.00 85.69 96 SER A N 1
ATOM 729 C CA . SER A 1 96 ? 5.586 7.505 12.379 1.00 85.69 96 SER A CA 1
ATOM 730 C C . SER A 1 96 ? 5.297 7.079 13.824 1.00 85.69 96 SER A C 1
ATOM 732 O O . SER A 1 96 ? 5.835 6.073 14.283 1.00 85.69 96 SER A O 1
ATOM 734 N N . ALA A 1 97 ? 4.420 7.796 14.534 1.00 85.06 97 ALA A N 1
ATOM 735 C CA . ALA A 1 97 ? 4.033 7.450 15.903 1.00 85.06 97 ALA A CA 1
ATOM 736 C C . ALA A 1 97 ? 3.243 6.130 15.967 1.00 85.06 97 ALA A C 1
ATOM 738 O O . ALA A 1 97 ? 3.490 5.295 16.834 1.00 85.06 97 ALA A O 1
ATOM 739 N N . ALA A 1 98 ? 2.329 5.916 15.018 1.00 86.94 98 ALA A N 1
ATOM 740 C CA . ALA A 1 98 ? 1.544 4.690 14.929 1.00 86.94 98 ALA A CA 1
ATOM 741 C C . ALA A 1 98 ? 2.418 3.492 14.516 1.00 86.94 98 ALA A C 1
ATOM 743 O O . ALA A 1 98 ? 2.271 2.403 15.067 1.00 86.94 98 ALA A O 1
ATOM 744 N N . ALA A 1 99 ? 3.383 3.703 13.616 1.00 86.31 99 ALA A N 1
ATOM 745 C CA . ALA A 1 99 ? 4.349 2.683 13.217 1.00 86.31 99 ALA A CA 1
ATOM 746 C C . ALA A 1 99 ? 5.239 2.246 14.387 1.00 86.31 99 ALA A C 1
ATOM 748 O O . ALA A 1 99 ? 5.449 1.050 14.573 1.00 86.31 99 ALA A O 1
ATOM 749 N N . ALA A 1 100 ? 5.702 3.187 15.219 1.00 85.56 100 ALA A N 1
ATOM 750 C CA . ALA A 1 100 ? 6.470 2.869 16.424 1.00 85.56 100 ALA A CA 1
ATOM 751 C C . ALA A 1 100 ? 5.671 2.018 17.429 1.00 85.56 100 ALA A C 1
ATOM 753 O O . ALA A 1 100 ? 6.243 1.183 18.124 1.00 85.56 100 ALA A O 1
ATOM 754 N N . ALA A 1 101 ? 4.348 2.195 17.473 1.00 87.56 101 ALA A N 1
ATOM 755 C CA . ALA A 1 101 ? 3.436 1.388 18.280 1.00 87.56 101 ALA A CA 1
ATOM 756 C C . ALA A 1 101 ? 2.983 0.082 17.593 1.00 87.56 101 ALA A C 1
ATOM 758 O O . ALA A 1 101 ? 2.145 -0.630 18.143 1.00 87.56 101 ALA A O 1
ATOM 759 N N . ASN A 1 102 ? 3.496 -0.227 16.394 1.00 89.56 102 ASN A N 1
ATOM 760 C CA . ASN A 1 102 ? 3.047 -1.334 15.544 1.00 89.56 102 ASN A CA 1
ATOM 761 C C . ASN A 1 102 ? 1.516 -1.355 15.336 1.00 89.56 102 ASN A C 1
ATOM 763 O O . ASN A 1 102 ? 0.886 -2.414 15.288 1.00 89.56 102 ASN A O 1
ATOM 767 N N . ALA A 1 103 ? 0.905 -0.170 15.249 1.00 94.81 103 ALA A N 1
ATOM 768 C CA . ALA A 1 103 ? -0.526 -0.031 15.026 1.00 94.81 103 ALA A CA 1
ATOM 769 C C . ALA A 1 103 ? -0.898 -0.577 13.637 1.00 94.81 103 ALA A C 1
ATOM 771 O O . ALA A 1 103 ? -0.129 -0.377 12.692 1.00 94.81 103 ALA A O 1
ATOM 772 N N . PRO A 1 104 ? -2.049 -1.256 13.486 1.00 97.00 104 PRO A N 1
ATOM 773 C CA . PRO A 1 104 ? -2.472 -1.810 12.206 1.00 97.00 104 PRO A CA 1
ATOM 774 C C . PRO A 1 104 ? -2.880 -0.706 11.223 1.00 97.00 104 PRO A C 1
ATOM 776 O O . PRO A 1 104 ? -3.344 0.363 11.622 1.00 97.00 104 PRO A O 1
ATOM 779 N N . ILE A 1 105 ? -2.770 -0.995 9.928 1.00 98.00 105 ILE A N 1
ATOM 780 C CA . ILE A 1 105 ? -3.260 -0.127 8.856 1.00 98.00 105 ILE A CA 1
ATOM 781 C C . ILE A 1 105 ? -4.783 -0.065 8.935 1.00 98.00 105 ILE A C 1
ATOM 783 O O . ILE A 1 105 ? -5.457 -1.095 8.878 1.00 98.00 105 ILE A O 1
ATOM 787 N N . THR A 1 106 ? -5.333 1.140 9.050 1.00 97.38 106 THR A N 1
ATOM 788 C CA . THR A 1 106 ? -6.776 1.382 8.923 1.00 97.38 106 THR A CA 1
ATOM 789 C C . THR A 1 106 ? -7.150 1.736 7.485 1.00 97.38 106 THR A C 1
ATOM 791 O O . THR A 1 106 ? -6.296 2.131 6.690 1.00 97.38 106 THR A O 1
ATOM 794 N N . GLN A 1 107 ? -8.444 1.677 7.159 1.00 97.00 107 GLN A N 1
ATOM 795 C CA . GLN A 1 107 ? -8.948 2.136 5.862 1.00 97.00 107 GLN A CA 1
ATOM 796 C C . GLN A 1 107 ? -8.509 3.574 5.538 1.00 97.00 107 GLN A C 1
ATOM 798 O O . GLN A 1 107 ? -8.096 3.844 4.414 1.00 97.00 107 GLN A O 1
ATOM 803 N N . GLN A 1 108 ? -8.572 4.493 6.511 1.00 96.56 108 GLN A N 1
ATOM 804 C CA . GLN A 1 108 ? -8.195 5.886 6.268 1.00 96.56 108 GLN A CA 1
ATOM 805 C C . GLN A 1 108 ? -6.690 6.024 6.025 1.00 96.56 108 GLN A C 1
ATOM 807 O O . GLN A 1 108 ? -6.299 6.683 5.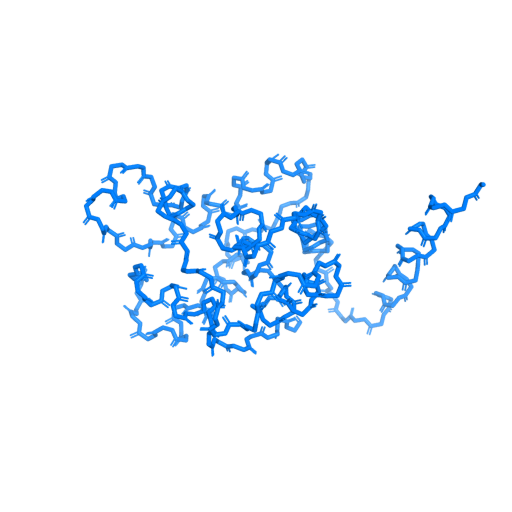070 1.00 96.56 108 GLN A O 1
ATOM 812 N N . ASN A 1 109 ? -5.856 5.328 6.808 1.00 96.31 109 ASN A N 1
ATOM 813 C CA . ASN A 1 109 ? -4.409 5.290 6.568 1.00 96.31 109 ASN A CA 1
ATOM 814 C C . ASN A 1 109 ? -4.082 4.806 5.154 1.00 96.31 109 ASN A C 1
ATOM 816 O O . ASN A 1 109 ? -3.219 5.362 4.483 1.00 96.31 109 ASN A O 1
ATOM 820 N N . TYR A 1 110 ? -4.794 3.779 4.693 1.00 95.94 110 TYR A N 1
ATOM 821 C CA . TYR A 1 110 ? -4.619 3.239 3.356 1.00 95.94 110 TYR A CA 1
ATOM 822 C C . TYR A 1 110 ? -5.026 4.234 2.254 1.00 95.94 110 TYR A C 1
ATOM 824 O O . TYR A 1 110 ? -4.279 4.417 1.292 1.00 95.94 110 TYR A O 1
ATOM 832 N N . ILE A 1 111 ? -6.178 4.902 2.395 1.00 94.56 111 ILE A N 1
ATOM 833 C CA . ILE A 1 111 ? -6.623 5.939 1.449 1.00 94.56 111 ILE A CA 1
ATOM 834 C C . ILE A 1 111 ? -5.599 7.074 1.393 1.00 94.56 111 ILE A C 1
ATOM 836 O O . ILE A 1 111 ? -5.153 7.433 0.303 1.00 94.56 111 ILE A O 1
ATOM 840 N N . ASP A 1 112 ? -5.196 7.594 2.555 1.00 95.25 112 ASP A N 1
ATOM 841 C CA . ASP A 1 112 ? -4.241 8.698 2.670 1.00 95.25 112 ASP A CA 1
ATOM 842 C C . ASP A 1 112 ? -2.887 8.330 2.060 1.00 95.25 112 ASP A C 1
ATOM 844 O O . ASP A 1 112 ? -2.285 9.139 1.356 1.00 95.25 112 ASP A O 1
ATOM 848 N N . PHE A 1 113 ? -2.429 7.093 2.268 1.00 94.56 113 PHE A N 1
ATOM 849 C CA . PHE A 1 113 ? -1.215 6.571 1.651 1.00 94.56 113 PHE A CA 1
ATOM 850 C C . PHE A 1 113 ? -1.300 6.580 0.124 1.00 94.56 113 PHE A C 1
ATOM 852 O O . PHE A 1 113 ? -0.430 7.155 -0.533 1.00 94.56 113 PHE A O 1
ATOM 859 N N . VAL A 1 114 ? -2.347 5.971 -0.444 1.00 90.81 114 VAL A N 1
ATOM 860 C CA . VAL A 1 114 ? -2.517 5.879 -1.900 1.00 90.81 114 VAL A CA 1
ATOM 861 C C . VAL A 1 114 ? -2.585 7.275 -2.505 1.00 90.81 114 VAL A C 1
ATOM 863 O O . VAL A 1 114 ? -1.816 7.580 -3.410 1.00 90.81 114 VAL A O 1
ATOM 866 N N . PHE A 1 115 ? -3.436 8.145 -1.962 1.00 90.44 115 PHE A N 1
ATOM 867 C CA . PHE A 1 115 ? -3.579 9.545 -2.369 1.00 90.44 115 PHE A CA 1
ATOM 868 C C . PHE A 1 115 ? -2.289 10.355 -2.197 1.00 90.44 115 PHE A C 1
ATOM 870 O O . PHE A 1 115 ? -1.945 11.162 -3.064 1.00 90.44 115 PHE A O 1
ATOM 877 N N . GLY A 1 116 ? -1.518 10.093 -1.146 1.00 91.00 116 GLY A N 1
ATOM 878 C CA . GLY A 1 116 ? -0.184 10.653 -0.961 1.00 91.00 116 GLY A CA 1
ATOM 879 C C . GLY A 1 116 ? 0.777 10.260 -2.084 1.00 91.00 116 GLY A C 1
ATOM 880 O O . GLY A 1 116 ? 1.465 11.130 -2.622 1.00 91.00 116 GLY A O 1
ATOM 881 N N . GLN A 1 117 ? 0.782 8.986 -2.493 1.00 89.31 117 GLN A N 1
ATOM 882 C CA . GLN A 1 117 ? 1.583 8.530 -3.636 1.00 89.31 117 GLN A CA 1
ATOM 883 C C . GLN A 1 117 ? 1.097 9.157 -4.950 1.00 89.31 117 GLN A C 1
ATOM 885 O O . GLN A 1 117 ? 1.907 9.728 -5.677 1.00 89.31 117 GLN A O 1
ATOM 890 N N . MET A 1 118 ? -0.223 9.228 -5.183 1.00 84.75 118 MET A N 1
ATOM 891 C CA . MET A 1 118 ? -0.785 9.919 -6.357 1.00 84.75 118 MET A CA 1
ATOM 892 C C . MET A 1 118 ? -0.292 11.370 -6.457 1.00 84.75 118 MET A C 1
ATOM 894 O O . MET A 1 118 ? 0.077 11.836 -7.539 1.00 84.75 118 MET A O 1
ATOM 898 N N . SER A 1 119 ? -0.263 12.077 -5.322 1.00 87.94 119 SER A N 1
ATOM 899 C CA . SER A 1 119 ? 0.264 13.440 -5.226 1.00 87.94 119 SER A CA 1
ATOM 900 C C . SER A 1 119 ? 1.745 13.496 -5.600 1.00 87.94 119 SER A C 1
ATOM 902 O O . SER A 1 119 ? 2.147 14.293 -6.451 1.00 87.94 119 SER A O 1
ATOM 904 N N . ALA A 1 120 ? 2.559 12.610 -5.017 1.00 86.69 120 ALA A N 1
ATOM 905 C CA . ALA A 1 120 ? 3.998 12.539 -5.266 1.00 86.69 120 ALA A CA 1
ATOM 906 C C . ALA A 1 120 ? 4.320 12.216 -6.738 1.00 86.69 120 ALA A C 1
ATOM 908 O O . ALA A 1 120 ? 5.241 12.798 -7.316 1.00 86.69 120 ALA A O 1
ATOM 909 N N . ALA A 1 121 ? 3.515 11.368 -7.378 1.00 81.62 121 ALA A N 1
ATOM 910 C CA . ALA A 1 121 ? 3.600 11.048 -8.801 1.00 81.62 121 ALA A CA 1
ATOM 911 C C . ALA A 1 121 ? 2.997 12.125 -9.726 1.00 81.62 121 ALA A C 1
ATOM 913 O O . ALA A 1 121 ? 3.016 11.968 -10.953 1.00 81.62 121 ALA A O 1
ATOM 914 N N . SER A 1 122 ? 2.489 13.235 -9.173 1.00 83.81 122 SER A N 1
ATOM 915 C CA . SER A 1 122 ? 1.835 14.319 -9.920 1.00 83.81 122 SER A CA 1
ATOM 916 C C . SER A 1 122 ? 0.658 13.831 -10.775 1.00 83.81 122 SER A C 1
ATOM 918 O O . SER A 1 122 ? 0.452 14.289 -11.905 1.00 83.81 122 SER A O 1
ATOM 920 N N . VAL A 1 123 ? -0.116 12.876 -10.254 1.00 77.75 123 VAL A N 1
ATOM 921 C CA . VAL A 1 123 ? -1.342 12.399 -10.896 1.00 77.75 123 VAL A CA 1
ATOM 922 C C . VAL A 1 123 ? -2.414 13.489 -10.778 1.00 77.75 123 VAL A C 1
ATOM 924 O O . VAL A 1 123 ? -2.652 14.040 -9.709 1.00 77.75 123 VAL A O 1
ATOM 927 N N . THR A 1 124 ? -3.092 13.816 -11.879 1.00 75.19 124 THR A N 1
ATOM 928 C CA . THR A 1 124 ? -4.115 14.883 -11.916 1.00 75.19 124 THR A CA 1
ATOM 929 C C . THR A 1 124 ? -5.554 14.369 -11.946 1.00 75.19 124 THR A C 1
ATOM 931 O O . THR A 1 124 ? -6.488 15.160 -11.856 1.00 75.19 124 THR A O 1
ATOM 934 N N . GLN A 1 125 ? -5.752 13.054 -12.062 1.00 79.06 125 GLN A N 1
ATOM 935 C CA . GLN A 1 125 ? -7.063 12.400 -12.054 1.00 79.06 125 GLN A CA 1
ATOM 936 C C . GLN A 1 125 ? -7.089 11.339 -10.963 1.00 79.06 125 GLN A C 1
ATOM 938 O O . GLN A 1 125 ? -6.265 10.428 -10.970 1.00 79.06 125 GLN A O 1
ATOM 943 N N . TRP A 1 126 ? -8.030 11.479 -10.038 1.00 79.19 126 TRP A N 1
ATOM 944 C CA . TRP A 1 126 ? -8.050 10.731 -8.790 1.00 79.19 126 TRP A CA 1
ATOM 945 C C . TRP A 1 126 ? -9.333 9.902 -8.733 1.00 79.19 126 TRP A C 1
ATOM 947 O O . TRP A 1 126 ? -10.396 10.446 -9.045 1.00 79.19 126 TRP A O 1
ATOM 957 N N . PRO A 1 127 ? -9.262 8.613 -8.364 1.00 84.12 127 PRO A N 1
ATOM 958 C CA . PRO A 1 127 ? -10.458 7.832 -8.099 1.00 84.12 127 PRO A CA 1
ATOM 959 C C . PRO A 1 127 ? -11.159 8.373 -6.849 1.00 84.12 127 PRO A C 1
ATOM 961 O O . PRO A 1 127 ? -10.559 9.060 -6.018 1.00 84.12 127 PRO A O 1
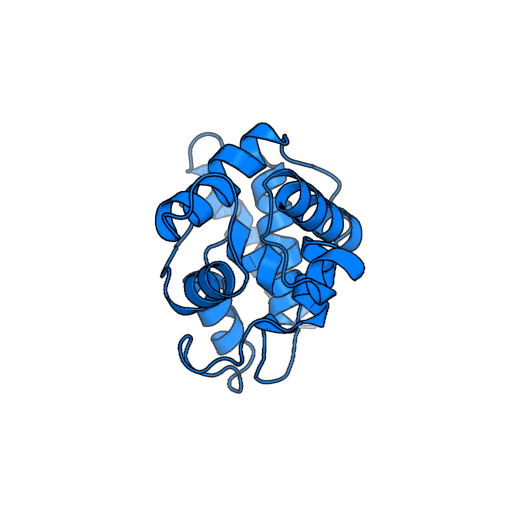ATOM 964 N N . THR A 1 128 ? -12.432 8.031 -6.676 1.00 89.19 128 THR A N 1
ATOM 965 C CA . THR A 1 128 ? -13.116 8.309 -5.410 1.00 89.19 128 THR A CA 1
ATOM 966 C C . THR A 1 128 ? -12.550 7.439 -4.287 1.00 89.19 128 THR A C 1
ATOM 968 O O . THR A 1 128 ? -12.026 6.349 -4.528 1.00 89.19 128 THR A O 1
ATOM 971 N N . ALA A 1 129 ? -12.693 7.889 -3.039 1.00 89.56 129 ALA A N 1
ATOM 972 C CA . ALA A 1 129 ? -12.335 7.074 -1.879 1.00 89.56 129 ALA A CA 1
ATOM 973 C C . ALA A 1 129 ? -13.080 5.724 -1.890 1.00 89.56 129 ALA A C 1
ATOM 975 O O . ALA A 1 129 ? -12.468 4.686 -1.662 1.00 89.56 129 ALA A O 1
ATOM 976 N N . ASP A 1 130 ? -14.363 5.712 -2.263 1.00 92.00 130 ASP A N 1
ATOM 977 C CA . ASP A 1 130 ? -15.156 4.479 -2.375 1.00 92.00 130 ASP A CA 1
ATOM 978 C C . ASP A 1 130 ? -14.578 3.495 -3.396 1.00 92.00 130 ASP A C 1
ATOM 980 O O . ASP A 1 130 ? -14.585 2.281 -3.173 1.00 92.00 130 ASP A O 1
ATOM 984 N N . TYR A 1 131 ? -14.035 4.004 -4.506 1.00 88.62 131 TYR A N 1
ATOM 985 C CA . TYR A 1 131 ? -13.349 3.174 -5.487 1.00 88.62 131 TYR A CA 1
ATOM 986 C C . TYR A 1 131 ? -12.071 2.567 -4.898 1.00 88.62 131 TYR A C 1
ATOM 988 O O . TYR A 1 131 ? -11.869 1.357 -5.026 1.00 88.62 131 TYR A O 1
ATOM 996 N N . VAL A 1 132 ? -11.238 3.376 -4.230 1.00 90.00 132 VAL A N 1
ATOM 997 C CA . VAL A 1 132 ? -10.013 2.922 -3.539 1.00 90.00 132 VAL A CA 1
ATOM 998 C C . VAL A 1 132 ? -10.341 1.828 -2.525 1.00 90.00 132 VAL A C 1
ATOM 1000 O O . VAL A 1 132 ? -9.662 0.800 -2.462 1.00 90.00 132 VAL A O 1
ATOM 1003 N N . VAL A 1 133 ? -11.417 2.018 -1.763 1.00 92.56 133 VAL A N 1
ATOM 1004 C CA . VAL A 1 133 ? -11.869 1.060 -0.755 1.00 92.56 133 VAL A CA 1
ATOM 1005 C C . VAL A 1 133 ? -12.345 -0.232 -1.405 1.00 92.56 133 VAL A C 1
ATOM 1007 O O . VAL A 1 133 ? -11.885 -1.312 -1.037 1.00 92.56 133 VAL A O 1
ATOM 1010 N N . SER A 1 134 ? -13.236 -0.144 -2.388 1.00 91.00 134 SER A N 1
ATOM 1011 C CA . SER A 1 134 ? -13.875 -1.326 -2.977 1.00 91.00 134 SER A CA 1
ATOM 1012 C C . SER A 1 134 ? -12.905 -2.161 -3.809 1.00 91.00 134 SER A C 1
ATOM 1014 O O . SER A 1 134 ? -12.972 -3.387 -3.786 1.00 91.00 134 SER A O 1
AT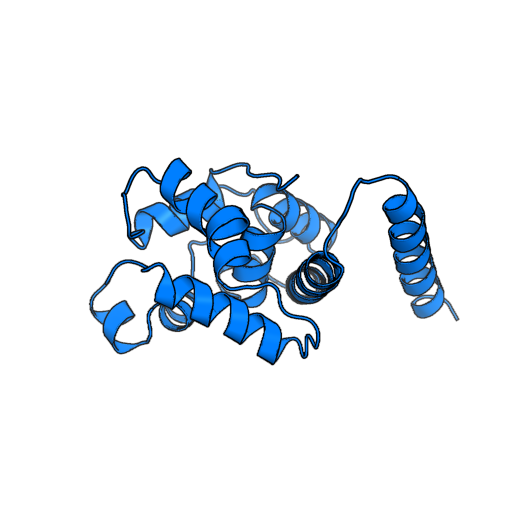OM 1016 N N . ASN A 1 135 ? -11.994 -1.510 -4.537 1.00 87.00 135 ASN A N 1
ATOM 1017 C CA . ASN A 1 135 ? -11.162 -2.182 -5.534 1.00 87.00 135 ASN A CA 1
ATOM 1018 C C . ASN A 1 135 ? -9.748 -2.488 -5.049 1.00 87.00 135 ASN A C 1
ATOM 1020 O O . ASN A 1 135 ? -9.119 -3.371 -5.626 1.00 87.00 135 ASN A O 1
ATOM 1024 N N . TRP A 1 136 ? -9.237 -1.786 -4.031 1.00 90.94 136 TRP A N 1
ATOM 1025 C CA . TRP A 1 136 ? -7.853 -1.970 -3.578 1.00 90.94 136 TRP A CA 1
ATOM 1026 C C . TRP A 1 136 ? -7.752 -2.329 -2.095 1.00 90.94 136 TRP A C 1
ATOM 1028 O O . TRP A 1 136 ? -7.086 -3.303 -1.764 1.00 90.94 136 TRP A O 1
ATOM 1038 N N . TRP A 1 137 ? -8.459 -1.631 -1.201 1.00 94.12 137 TRP A N 1
ATOM 1039 C CA . TRP A 1 137 ? -8.429 -1.957 0.234 1.00 94.12 137 TRP A CA 1
ATOM 1040 C C . TRP A 1 137 ? -9.148 -3.270 0.565 1.00 94.12 137 TRP A C 1
ATOM 1042 O O . TRP A 1 137 ? -8.593 -4.138 1.234 1.00 94.12 137 TRP A O 1
ATOM 1052 N N . THR A 1 138 ? -10.379 -3.432 0.076 1.00 93.38 138 THR A N 1
ATOM 1053 C CA . THR A 1 138 ? -11.233 -4.588 0.388 1.00 93.38 138 THR A CA 1
ATOM 1054 C C . THR A 1 138 ? -10.601 -5.916 -0.040 1.00 93.38 138 THR A C 1
ATOM 1056 O O . THR A 1 138 ? -10.653 -6.867 0.740 1.00 93.38 138 THR A O 1
ATOM 1059 N N . PRO A 1 139 ? -9.948 -6.032 -1.214 1.00 92.25 139 PRO A N 1
ATOM 1060 C CA . PRO A 1 139 ? -9.202 -7.243 -1.554 1.00 92.25 139 PRO A CA 1
ATOM 1061 C C . PRO A 1 139 ? -8.086 -7.586 -0.561 1.00 92.25 139 PRO A C 1
ATOM 1063 O O . PRO A 1 139 ? -7.899 -8.761 -0.249 1.00 92.25 139 PRO A O 1
ATOM 1066 N N . ILE A 1 140 ? -7.376 -6.583 -0.030 1.00 94.69 140 ILE A N 1
ATOM 1067 C CA . ILE A 1 140 ? -6.307 -6.786 0.959 1.00 94.69 140 ILE A CA 1
ATOM 1068 C C . ILE A 1 140 ? -6.900 -7.295 2.275 1.00 94.69 140 ILE A C 1
ATOM 1070 O O . ILE A 1 140 ? -6.450 -8.318 2.787 1.00 94.69 140 ILE A O 1
ATOM 1074 N N . THR A 1 141 ? -7.926 -6.629 2.813 1.00 95.50 141 THR A N 1
ATOM 1075 C CA . THR A 1 141 ? -8.561 -7.044 4.078 1.00 95.50 141 THR A CA 1
ATOM 1076 C C . THR A 1 141 ? -9.242 -8.404 3.967 1.00 95.50 141 THR A C 1
ATOM 1078 O O . THR A 1 141 ? -9.194 -9.192 4.911 1.00 95.50 141 THR A O 1
ATOM 1081 N N . THR A 1 142 ? -9.829 -8.706 2.805 1.00 94.56 142 THR A N 1
ATOM 1082 C CA . THR A 1 142 ? -10.437 -10.010 2.514 1.00 94.56 142 THR A CA 1
ATOM 1083 C C . THR A 1 142 ? -9.383 -11.111 2.488 1.00 94.56 142 THR A C 1
ATOM 1085 O O . THR A 1 142 ? -9.584 -12.149 3.110 1.00 94.56 142 THR A O 1
ATOM 1088 N N . TRP A 1 143 ? -8.249 -10.885 1.817 1.00 94.44 143 TRP A N 1
ATOM 1089 C CA . TRP A 1 143 ? -7.145 -11.847 1.791 1.00 94.44 143 TRP A CA 1
ATOM 1090 C C . TRP A 1 143 ? -6.526 -12.041 3.180 1.00 94.44 143 TRP A C 1
ATOM 1092 O O . TRP A 1 143 ? -6.274 -13.168 3.595 1.00 94.44 143 TRP A O 1
ATOM 1102 N N . ALA A 1 144 ? -6.320 -10.947 3.916 1.00 94.88 144 ALA A N 1
ATOM 1103 C CA . ALA A 1 144 ? -5.723 -10.976 5.246 1.00 94.88 144 ALA A CA 1
ATOM 1104 C C . ALA A 1 144 ? -6.638 -11.615 6.305 1.00 94.88 144 ALA A C 1
ATOM 1106 O O . ALA A 1 144 ? -6.133 -12.099 7.316 1.00 94.88 144 ALA A O 1
ATOM 1107 N N . ALA A 1 145 ? -7.960 -11.604 6.090 1.00 95.44 145 ALA A N 1
ATOM 1108 C CA . ALA A 1 145 ? -8.983 -12.077 7.025 1.00 95.44 145 ALA A CA 1
ATOM 1109 C C . ALA A 1 145 ? -8.918 -11.413 8.420 1.00 95.44 145 ALA A C 1
ATOM 1111 O O . ALA A 1 145 ? -9.223 -12.033 9.438 1.00 95.44 145 ALA A O 1
ATOM 1112 N N . THR A 1 146 ? -8.541 -10.132 8.475 1.00 91.88 146 THR A N 1
ATOM 1113 C CA . THR A 1 146 ? -8.326 -9.372 9.726 1.00 91.88 146 THR A CA 1
ATOM 1114 C C . THR A 1 146 ? -9.460 -8.400 10.074 1.00 91.88 146 THR A C 1
ATOM 1116 O O . THR A 1 146 ? -9.424 -7.752 11.118 1.00 91.88 146 THR A O 1
ATOM 1119 N N . GLY A 1 147 ? -10.486 -8.289 9.225 1.00 91.62 147 GLY A N 1
ATOM 1120 C CA . GLY A 1 147 ? -11.606 -7.364 9.414 1.00 91.62 147 GLY A CA 1
ATOM 1121 C C . GLY A 1 147 ? -11.300 -5.952 8.904 1.00 91.62 147 GLY A C 1
ATOM 1122 O O . GLY A 1 147 ? -10.913 -5.777 7.753 1.00 91.62 147 GLY A O 1
ATOM 1123 N N . ASN A 1 148 ? -11.506 -4.933 9.745 1.00 92.12 148 ASN A N 1
ATOM 1124 C CA . ASN A 1 148 ? -11.480 -3.518 9.330 1.00 92.12 148 ASN A CA 1
ATOM 1125 C C . ASN A 1 148 ? -10.083 -2.870 9.338 1.00 92.12 148 ASN A C 1
ATOM 1127 O O . ASN A 1 148 ? -9.934 -1.709 8.951 1.00 92.12 148 ASN A O 1
ATOM 1131 N N . SER A 1 149 ? -9.067 -3.587 9.808 1.00 96.38 149 SER A N 1
ATOM 1132 C CA . SER A 1 149 ? -7.680 -3.130 9.834 1.00 96.38 149 SER A CA 1
ATOM 1133 C C . SER A 1 149 ? -6.738 -4.281 9.498 1.00 96.38 149 SER A C 1
ATOM 1135 O O . SER A 1 149 ? -7.111 -5.448 9.619 1.00 96.38 149 SER A O 1
ATOM 1137 N N . VAL A 1 150 ? -5.526 -3.965 9.044 1.00 97.75 150 VAL A N 1
ATOM 1138 C CA . VAL A 1 150 ? -4.530 -4.958 8.618 1.00 97.75 150 VAL A CA 1
ATOM 1139 C C . VAL A 1 150 ? -3.231 -4.729 9.395 1.00 97.75 150 VAL A C 1
ATOM 1141 O O . VAL A 1 150 ? -2.586 -3.697 9.206 1.00 97.75 150 VAL A O 1
ATOM 1144 N N . PRO A 1 151 ? -2.830 -5.648 10.291 1.00 97.44 151 PRO A N 1
ATOM 1145 C CA . PRO A 1 151 ? -1.540 -5.584 10.974 1.00 97.44 151 PRO A CA 1
ATOM 1146 C C . PRO A 1 151 ? -0.360 -5.633 9.997 1.00 97.44 151 PRO A C 1
ATOM 1148 O O . PRO A 1 151 ? -0.475 -6.207 8.912 1.00 97.44 151 PRO A O 1
ATOM 1151 N N . TYR A 1 152 ? 0.798 -5.109 10.416 1.00 97.38 152 TYR A N 1
ATOM 1152 C CA . TYR A 1 152 ? 2.032 -5.131 9.620 1.00 97.38 152 TYR A CA 1
ATOM 1153 C C . TYR A 1 152 ? 2.343 -6.522 9.049 1.00 97.38 152 TYR A C 1
ATOM 1155 O O . TYR A 1 152 ? 2.589 -6.641 7.854 1.00 97.38 152 TYR A O 1
ATOM 1163 N N . SER A 1 153 ? 2.289 -7.572 9.878 1.00 96.81 153 SER A N 1
ATOM 1164 C CA . SER A 1 153 ? 2.598 -8.946 9.458 1.00 96.81 153 SER A CA 1
ATOM 1165 C C . SER A 1 153 ? 1.700 -9.413 8.316 1.00 96.81 153 SER A C 1
ATOM 1167 O O . SER A 1 153 ? 2.198 -9.900 7.312 1.00 96.81 153 SER A O 1
ATOM 1169 N N . ASN A 1 154 ? 0.389 -9.190 8.423 1.00 97.50 154 ASN A N 1
ATOM 1170 C CA . ASN A 1 154 ? -0.571 -9.605 7.404 1.00 97.50 154 ASN A CA 1
ATOM 1171 C C . ASN A 1 154 ? -0.423 -8.793 6.114 1.00 97.50 154 ASN A C 1
ATOM 1173 O O . ASN A 1 154 ? -0.566 -9.346 5.027 1.00 97.50 154 ASN A O 1
ATOM 1177 N N . PHE A 1 155 ? -0.132 -7.493 6.216 1.00 97.19 155 PHE A N 1
ATOM 1178 C CA . PHE A 1 155 ? 0.106 -6.666 5.034 1.00 97.19 155 PHE A CA 1
ATOM 1179 C C . PHE A 1 155 ? 1.420 -7.040 4.336 1.00 97.19 155 PHE A C 1
ATOM 1181 O O . PHE A 1 155 ? 1.469 -7.120 3.110 1.00 97.19 155 PHE A O 1
ATOM 1188 N N . ASN A 1 156 ? 2.470 -7.330 5.108 1.00 97.12 156 ASN A N 1
ATOM 1189 C CA . ASN A 1 156 ? 3.727 -7.854 4.587 1.00 97.12 156 ASN A CA 1
ATOM 1190 C C . ASN A 1 156 ? 3.510 -9.207 3.895 1.00 97.12 156 ASN A C 1
ATOM 1192 O O . ASN A 1 156 ? 3.924 -9.384 2.755 1.00 97.12 156 ASN A O 1
ATOM 1196 N N . ASP A 1 157 ? 2.794 -10.132 4.530 1.00 96.44 157 ASP A N 1
ATOM 1197 C CA . ASP A 1 157 ? 2.477 -11.431 3.932 1.00 96.44 157 ASP A CA 1
ATOM 1198 C C . ASP A 1 157 ? 1.651 -11.274 2.652 1.00 96.44 157 ASP A C 1
ATOM 1200 O O . ASP A 1 157 ? 1.914 -11.948 1.656 1.00 96.44 157 ASP A O 1
ATOM 1204 N N . TRP A 1 158 ? 0.709 -10.330 2.622 1.00 95.94 158 TRP A N 1
ATOM 1205 C CA . TRP A 1 158 ? -0.051 -10.025 1.414 1.00 95.94 158 TRP A CA 1
ATOM 1206 C C . TRP A 1 158 ? 0.865 -9.596 0.255 1.00 95.94 158 TRP A C 1
ATOM 1208 O O . TRP A 1 158 ? 0.676 -10.080 -0.866 1.00 95.94 158 TRP A O 1
ATOM 1218 N N . LEU A 1 159 ? 1.889 -8.768 0.510 1.00 95.75 159 LEU A N 1
ATOM 1219 C CA . LEU A 1 159 ? 2.887 -8.362 -0.496 1.00 95.75 159 LEU A CA 1
ATOM 1220 C C . LEU A 1 159 ? 3.691 -9.547 -1.056 1.00 95.75 159 LEU A C 1
ATOM 1222 O O . LEU A 1 159 ? 4.114 -9.503 -2.212 1.00 95.75 159 LEU A O 1
ATOM 1226 N N . HIS A 1 160 ? 3.889 -10.604 -0.266 1.00 94.50 160 HIS A N 1
ATOM 1227 C CA . HIS A 1 160 ? 4.695 -11.764 -0.654 1.00 94.50 160 HIS A CA 1
ATOM 1228 C C . HIS A 1 160 ? 3.889 -12.937 -1.228 1.00 94.50 160 HIS A C 1
ATOM 1230 O O . HIS A 1 160 ? 4.433 -13.705 -2.022 1.00 94.50 160 HIS A O 1
ATOM 1236 N N . TYR A 1 161 ? 2.620 -13.092 -0.842 1.00 93.00 161 TYR A N 1
ATOM 1237 C CA . TYR A 1 1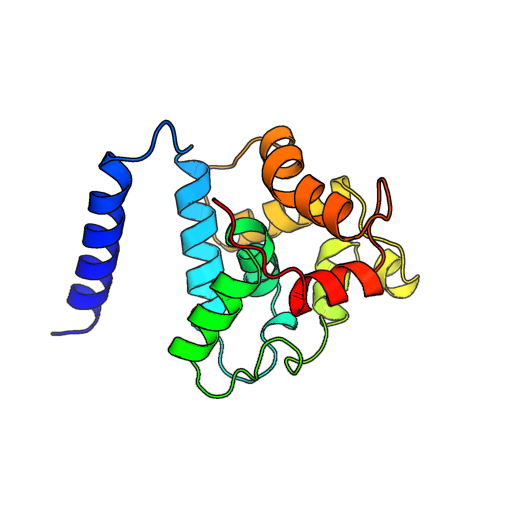61 ? 1.889 -14.351 -1.044 1.00 93.00 161 TYR A CA 1
ATOM 1238 C C . TYR A 1 161 ? 0.485 -14.201 -1.619 1.00 93.00 161 TYR A C 1
ATOM 1240 O O . TYR A 1 161 ? -0.154 -15.208 -1.910 1.00 93.00 161 TYR A O 1
ATOM 1248 N N . SER A 1 162 ? -0.029 -12.981 -1.790 1.00 89.31 162 SER A N 1
ATOM 1249 C CA . SER A 1 162 ? -1.407 -12.832 -2.269 1.00 89.31 162 SER A CA 1
ATOM 1250 C C . SER A 1 162 ? -1.625 -13.275 -3.712 1.00 89.31 162 SER A C 1
ATOM 1252 O O . SER A 1 162 ? -2.766 -13.539 -4.082 1.00 89.31 162 SER A O 1
ATOM 1254 N N . GLU A 1 163 ? -0.552 -13.332 -4.514 1.00 78.50 163 GLU A N 1
ATOM 1255 C CA . GLU A 1 163 ? -0.573 -13.623 -5.957 1.00 78.50 163 GLU A CA 1
ATOM 1256 C C . GLU A 1 163 ? -1.669 -12.856 -6.715 1.00 78.50 163 GLU A C 1
ATOM 1258 O O . GLU A 1 163 ? -2.196 -13.312 -7.729 1.00 78.50 163 GLU A O 1
ATOM 1263 N N . THR A 1 164 ? -2.037 -11.678 -6.212 1.00 70.38 164 THR A N 1
ATOM 1264 C CA . THR A 1 164 ? -3.116 -10.892 -6.793 1.00 70.38 164 THR A CA 1
ATOM 1265 C C . THR A 1 164 ? -2.657 -10.331 -8.133 1.00 70.38 164 THR A C 1
ATOM 1267 O O . THR A 1 164 ? -1.602 -9.706 -8.220 1.00 70.38 164 THR A O 1
ATOM 1270 N N . ASP A 1 165 ? -3.475 -10.549 -9.161 1.00 57.56 165 ASP A N 1
ATOM 1271 C CA . ASP A 1 165 ? -3.459 -9.818 -10.424 1.00 57.56 165 ASP A CA 1
ATOM 1272 C C . ASP A 1 165 ? -4.766 -9.011 -10.443 1.00 57.56 165 ASP A C 1
ATOM 1274 O O . ASP A 1 165 ? -5.860 -9.589 -10.463 1.00 57.56 165 ASP A O 1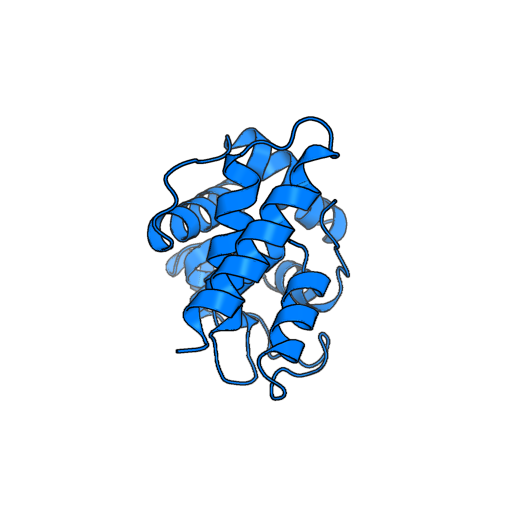
ATOM 1278 N N . THR A 1 166 ? -4.702 -7.681 -10.334 1.00 49.59 166 THR A N 1
ATOM 1279 C CA . THR A 1 166 ? -5.932 -6.874 -10.363 1.00 49.59 166 THR A CA 1
ATOM 1280 C C . THR A 1 166 ? -6.490 -6.864 -11.790 1.00 49.59 166 THR A C 1
ATOM 1282 O O . THR A 1 166 ? -5.798 -6.497 -12.738 1.00 49.59 166 THR A O 1
ATOM 1285 N N . LYS A 1 167 ? -7.745 -7.314 -11.946 1.00 39.69 167 LYS A N 1
ATOM 1286 C CA . LYS A 1 167 ? -8.454 -7.380 -13.238 1.00 39.69 167 LYS A CA 1
ATOM 1287 C C . LYS A 1 167 ? -8.653 -6.005 -13.850 1.00 39.69 167 LYS A C 1
ATOM 1289 O O . LYS A 1 167 ? -9.240 -5.126 -13.183 1.00 39.69 167 LYS A O 1
#

Secondary structure (DSSP, 8-state):
--SHHHHHHHHHHHHHHGGGSTT--HHHHHHHHHHHHHHTT--SS-GGG-HHHHHHHHHH-HHHHHHHHHHH-TTSPPGGGSPP--HHHHHHHH-HHHHHTTPPEEHHHHHHHHHHHHHHTT------HHHHIIIIIHHHHHHHT-SSEE-HHHHHHHHHH------